Protein AF-A0A7Z0MT90-F1 (afdb_monomer_lite)

pLDDT: mean 89.39, std 11.3, range [47.84, 98.62]

Radius of gyration: 13.3 Å; chains: 1; bounding box: 31×25×32 Å

Structure (mmCIF, N/CA/C/O backbone):
data_AF-A0A7Z0MT90-F1
#
_entry.id   AF-A0A7Z0MT90-F1
#
loop_
_atom_site.group_PDB
_atom_site.id
_atom_site.type_symbol
_atom_site.label_atom_id
_atom_site.label_alt_id
_atom_site.label_comp_id
_atom_site.label_asym_id
_atom_site.label_entity_id
_atom_site.label_seq_id
_atom_site.pdbx_PDB_ins_code
_atom_site.Cartn_x
_atom_site.Cartn_y
_atom_site.Cartn_z
_atom_site.occupancy
_atom_site.B_iso_or_equiv
_atom_site.auth_seq_id
_atom_site.auth_comp_id
_atom_site.auth_asym_id
_atom_site.auth_atom_id
_atom_site.pdbx_PDB_model_num
ATOM 1 N N . MET A 1 1 ? 11.264 -7.987 15.292 1.00 47.84 1 MET A N 1
ATOM 2 C CA . MET A 1 1 ? 11.071 -9.345 14.734 1.00 47.84 1 MET A CA 1
ATOM 3 C C . MET A 1 1 ? 9.625 -9.450 14.273 1.00 47.84 1 MET A C 1
ATOM 5 O O . MET A 1 1 ? 8.747 -9.231 15.096 1.00 47.84 1 MET A O 1
ATOM 9 N N . ILE A 1 2 ? 9.373 -9.678 12.981 1.00 57.97 2 ILE A N 1
ATOM 10 C CA . ILE A 1 2 ? 8.014 -9.833 12.433 1.00 57.97 2 ILE A CA 1
ATOM 11 C C . ILE A 1 2 ? 7.515 -11.246 12.760 1.00 57.97 2 ILE A C 1
ATOM 13 O O . ILE A 1 2 ? 8.270 -12.210 12.640 1.00 57.97 2 ILE A O 1
ATOM 17 N N . LEU A 1 3 ? 6.266 -11.372 13.216 1.00 62.53 3 LEU A N 1
ATOM 18 C CA . LEU A 1 3 ? 5.654 -12.673 13.496 1.00 62.53 3 LEU A CA 1
ATOM 19 C C . LEU A 1 3 ? 5.565 -13.509 12.201 1.00 62.53 3 LEU A C 1
ATOM 21 O O . LEU A 1 3 ? 5.165 -12.960 11.175 1.00 62.53 3 LEU A O 1
ATOM 25 N N . PRO A 1 4 ? 5.842 -14.828 12.223 1.00 67.94 4 PRO A N 1
ATOM 26 C CA . PRO A 1 4 ? 5.870 -15.662 11.012 1.00 67.94 4 PRO A CA 1
ATOM 27 C C . PRO A 1 4 ? 4.611 -15.586 10.131 1.00 67.94 4 PRO A C 1
ATOM 29 O O . PRO A 1 4 ? 4.722 -15.592 8.908 1.00 67.94 4 PRO A O 1
ATOM 32 N N . LYS A 1 5 ? 3.422 -15.455 10.738 1.00 69.44 5 LYS A N 1
ATOM 33 C CA . LYS A 1 5 ? 2.143 -15.301 10.016 1.00 69.44 5 LYS A CA 1
ATOM 34 C C . LYS A 1 5 ? 2.087 -14.015 9.193 1.00 69.44 5 LYS A C 1
ATOM 36 O O . LYS A 1 5 ? 1.715 -14.020 8.028 1.00 69.44 5 LYS A O 1
ATOM 41 N N . LEU A 1 6 ? 2.569 -12.918 9.770 1.00 77.50 6 LEU A N 1
ATOM 42 C CA . LEU A 1 6 ? 2.623 -11.630 9.093 1.00 77.50 6 LEU A CA 1
ATOM 43 C C . LEU A 1 6 ? 3.606 -11.662 7.917 1.00 77.50 6 LEU A C 1
ATOM 45 O O . LEU A 1 6 ? 3.301 -11.127 6.861 1.00 77.50 6 LEU A O 1
ATOM 49 N N . SER A 1 7 ? 4.741 -12.353 8.046 1.00 79.81 7 SER A N 1
ATOM 50 C CA . SER A 1 7 ? 5.657 -12.561 6.916 1.00 79.81 7 SER A CA 1
ATOM 51 C C . SER A 1 7 ? 5.033 -13.384 5.782 1.00 79.81 7 SER A C 1
ATOM 53 O O . SER A 1 7 ? 5.296 -13.090 4.618 1.00 79.81 7 SER A O 1
ATOM 55 N N . ALA A 1 8 ? 4.209 -14.390 6.096 1.00 83.00 8 ALA A N 1
ATOM 56 C CA . ALA A 1 8 ? 3.496 -15.180 5.091 1.00 83.00 8 ALA A CA 1
ATOM 57 C C . ALA A 1 8 ? 2.433 -14.345 4.360 1.00 83.00 8 ALA A C 1
ATOM 59 O O . ALA A 1 8 ? 2.396 -14.363 3.130 1.00 83.00 8 ALA A O 1
ATOM 60 N N . ALA A 1 9 ? 1.644 -13.561 5.100 1.00 83.38 9 ALA A N 1
ATOM 61 C CA . ALA A 1 9 ? 0.675 -12.623 4.538 1.00 83.38 9 ALA A CA 1
ATOM 62 C C . ALA A 1 9 ? 1.354 -11.595 3.621 1.00 83.38 9 ALA A C 1
ATOM 64 O O . ALA A 1 9 ? 0.963 -11.433 2.469 1.00 83.38 9 ALA A O 1
ATOM 65 N N . ILE A 1 10 ? 2.431 -10.966 4.102 1.00 84.69 10 ILE A N 1
ATOM 66 C CA . ILE A 1 10 ? 3.229 -10.002 3.338 1.00 84.69 10 ILE A CA 1
ATOM 67 C C . ILE A 1 10 ? 3.758 -10.637 2.050 1.00 84.69 10 ILE A C 1
ATOM 69 O O . ILE A 1 10 ? 3.581 -10.070 0.977 1.00 84.69 10 ILE A O 1
ATOM 73 N N . LEU A 1 11 ? 4.360 -11.828 2.132 1.00 84.50 11 LEU A N 1
ATOM 74 C CA . LEU A 1 11 ? 4.851 -12.531 0.949 1.00 84.50 11 LEU A CA 1
ATOM 75 C C . LEU A 1 11 ? 3.716 -12.824 -0.041 1.00 84.50 11 LEU A C 1
ATOM 77 O O . LEU A 1 11 ? 3.882 -12.588 -1.234 1.00 84.50 11 LEU A O 1
ATOM 81 N N . ALA A 1 12 ? 2.574 -13.322 0.436 1.00 85.69 12 ALA A N 1
ATOM 82 C CA . ALA A 1 12 ? 1.430 -13.623 -0.416 1.00 85.69 12 ALA A CA 1
ATOM 83 C C . ALA A 1 12 ? 0.919 -12.366 -1.138 1.00 85.69 12 ALA A C 1
ATOM 85 O O . ALA A 1 12 ? 0.759 -12.398 -2.357 1.00 85.69 12 ALA A O 1
ATOM 86 N N . MET A 1 13 ? 0.737 -11.252 -0.420 1.00 87.75 13 MET A N 1
ATOM 87 C CA . MET A 1 13 ? 0.288 -9.992 -1.022 1.00 87.75 13 MET A CA 1
ATOM 88 C C . MET A 1 13 ? 1.310 -9.453 -2.020 1.00 87.75 13 MET A C 1
ATOM 90 O O . MET A 1 13 ? 0.934 -9.054 -3.117 1.00 87.75 13 MET A O 1
ATOM 94 N N . SER A 1 14 ? 2.603 -9.505 -1.696 1.00 85.94 14 SER A N 1
ATOM 95 C CA . SER A 1 14 ? 3.667 -9.097 -2.614 1.00 85.94 14 SER A CA 1
ATOM 96 C C . SER A 1 14 ? 3.695 -9.937 -3.896 1.00 85.94 14 SER A C 1
ATOM 98 O O . SER A 1 14 ? 3.905 -9.385 -4.969 1.00 85.94 14 SER A O 1
ATOM 100 N N . LEU A 1 15 ? 3.444 -11.249 -3.819 1.00 87.44 15 LEU A N 1
ATOM 101 C CA . LEU A 1 15 ? 3.360 -12.119 -5.001 1.00 87.44 15 LEU A CA 1
ATOM 102 C C . LEU A 1 15 ? 2.080 -11.892 -5.821 1.00 87.44 15 LEU A C 1
ATOM 104 O O . LEU A 1 15 ? 2.098 -12.064 -7.038 1.00 87.44 15 LEU A O 1
ATOM 108 N N . LEU A 1 16 ? 0.976 -11.523 -5.166 1.00 88.56 16 LEU A N 1
ATOM 109 C CA . LEU A 1 16 ? -0.272 -11.134 -5.828 1.00 88.56 16 LEU A CA 1
ATOM 110 C C . LEU A 1 16 ? -0.231 -9.697 -6.359 1.00 88.56 16 LEU A C 1
ATOM 112 O O . LEU A 1 16 ? -1.071 -9.333 -7.174 1.00 88.56 16 LEU A O 1
ATOM 116 N N . GLY A 1 17 ? 0.710 -8.883 -5.880 1.00 88.12 17 GLY A N 1
ATOM 117 C CA . GLY A 1 17 ? 0.782 -7.451 -6.142 1.00 88.12 17 GLY A CA 1
ATOM 118 C C . GLY A 1 17 ? -0.413 -6.666 -5.613 1.00 88.12 17 GLY A C 1
ATOM 119 O O . GLY A 1 17 ? -0.615 -5.542 -6.034 1.00 88.12 17 GLY A O 1
ATOM 120 N N . SER A 1 18 ? -1.224 -7.228 -4.720 1.00 91.88 18 SER A N 1
ATOM 121 C CA . SER A 1 18 ? -2.400 -6.539 -4.194 1.00 91.88 18 SER A CA 1
ATOM 122 C C . SER A 1 18 ? -2.578 -6.870 -2.727 1.00 91.88 18 SER A C 1
ATOM 124 O O . SER A 1 18 ? -2.676 -8.042 -2.362 1.00 91.88 18 SER A O 1
ATOM 126 N N . ALA A 1 19 ? -2.637 -5.837 -1.890 1.00 89.62 19 ALA A N 1
ATOM 127 C CA . ALA A 1 19 ? -2.922 -6.001 -0.472 1.00 89.62 19 ALA A CA 1
ATOM 128 C C . ALA A 1 19 ? -4.389 -6.413 -0.290 1.00 89.62 19 ALA A C 1
ATOM 130 O O . ALA A 1 19 ? -4.708 -7.236 0.562 1.00 89.62 19 ALA A O 1
ATOM 131 N N . PHE A 1 20 ? -5.283 -5.895 -1.138 1.00 88.75 20 PHE A N 1
ATOM 132 C CA . PHE A 1 20 ? -6.735 -6.059 -1.022 1.00 88.75 20 PHE A CA 1
ATOM 133 C C . PHE A 1 20 ? -7.304 -7.226 -1.851 1.00 88.75 20 PHE A C 1
ATOM 135 O O . PHE A 1 20 ? -8.519 -7.383 -1.951 1.00 88.75 20 PHE A O 1
ATOM 142 N N . ALA A 1 21 ? -6.471 -8.025 -2.526 1.00 79.19 21 ALA A N 1
ATOM 143 C CA . ALA A 1 21 ? -6.928 -9.175 -3.321 1.00 79.19 21 ALA A CA 1
ATOM 144 C C . ALA A 1 21 ? -7.239 -10.418 -2.486 1.00 79.19 21 ALA A C 1
ATOM 146 O O . ALA A 1 21 ? -7.933 -11.311 -2.966 1.00 79.19 21 ALA A O 1
ATOM 147 N N . ALA A 1 22 ? -6.707 -10.501 -1.270 1.00 58.41 22 ALA A N 1
ATOM 148 C CA . ALA A 1 22 ? -6.678 -11.752 -0.531 1.00 58.41 22 ALA A CA 1
ATOM 149 C C . ALA A 1 22 ? -6.935 -11.576 0.971 1.00 58.41 22 ALA A C 1
ATOM 151 O O . ALA A 1 22 ? -6.436 -12.362 1.776 1.00 58.41 22 ALA A O 1
ATOM 152 N N . SER A 1 23 ? -7.772 -10.598 1.345 1.00 54.56 23 SER A N 1
ATOM 153 C CA . SER A 1 23 ? -8.218 -10.394 2.735 1.00 54.56 23 SER A CA 1
ATOM 154 C C . SER A 1 23 ? -8.816 -11.648 3.382 1.00 54.56 23 SER A C 1
ATOM 156 O O . SER A 1 23 ? -8.823 -11.761 4.599 1.00 54.56 23 SER A O 1
ATOM 158 N N . SER A 1 24 ? -9.248 -12.638 2.593 1.00 53.19 24 SER A N 1
ATOM 159 C CA . SER A 1 24 ? -9.747 -13.919 3.096 1.00 53.19 24 SER A CA 1
ATOM 160 C C . SER A 1 24 ? -8.664 -14.922 3.532 1.00 53.19 24 SER A C 1
ATOM 162 O O . SER A 1 24 ? -9.018 -15.989 4.035 1.00 53.19 24 SER A O 1
ATOM 164 N N . LEU A 1 25 ? -7.368 -14.664 3.296 1.00 55.72 25 LEU A N 1
ATOM 165 C CA . LEU A 1 25 ? -6.295 -15.632 3.591 1.00 55.72 25 LEU A CA 1
ATOM 166 C C . LEU A 1 25 ? -5.860 -15.644 5.066 1.00 55.72 25 LEU A C 1
ATOM 168 O O . LEU A 1 25 ? -5.408 -16.681 5.547 1.00 55.72 25 LEU A O 1
ATOM 172 N N . GLU A 1 26 ? -6.018 -14.541 5.799 1.00 60.09 26 GLU A N 1
ATOM 173 C CA . GLU A 1 26 ? -5.576 -14.402 7.193 1.00 60.09 26 GLU A CA 1
ATOM 174 C C . GLU A 1 26 ? -6.642 -13.634 7.983 1.00 60.09 26 GLU A C 1
ATOM 176 O O . GLU A 1 26 ? -6.980 -12.514 7.624 1.00 60.09 26 GLU A O 1
ATOM 181 N N . ARG A 1 27 ? -7.170 -14.236 9.058 1.00 63.66 27 ARG A N 1
ATOM 182 C CA . ARG A 1 27 ? -8.101 -13.568 9.984 1.00 63.66 27 ARG A CA 1
ATOM 183 C C . ARG A 1 27 ? -7.334 -12.800 11.064 1.00 63.66 27 ARG A C 1
ATOM 185 O O . ARG A 1 27 ? -6.362 -13.333 11.606 1.00 63.66 27 ARG A O 1
ATOM 192 N N . ASN A 1 28 ? -7.860 -11.655 11.490 1.00 75.12 28 ASN A N 1
ATOM 193 C CA . ASN A 1 28 ? -7.327 -10.709 12.476 1.00 75.12 28 ASN A CA 1
ATOM 194 C C . ASN A 1 28 ? -6.138 -9.864 11.982 1.00 75.12 28 ASN A C 1
ATOM 196 O O . ASN A 1 28 ? -5.148 -9.697 12.703 1.00 75.12 28 ASN A O 1
ATOM 200 N N . ILE A 1 29 ? -6.218 -9.321 10.766 1.00 85.50 29 ILE A N 1
ATOM 201 C CA . ILE A 1 29 ? -5.227 -8.350 10.278 1.00 85.50 29 ILE A CA 1
ATOM 202 C C . ILE A 1 29 ? -5.542 -6.963 10.852 1.00 85.50 29 ILE A C 1
ATOM 204 O O . ILE A 1 29 ? -6.558 -6.352 10.532 1.00 85.50 29 ILE A O 1
ATOM 208 N N . SER A 1 30 ? -4.648 -6.423 11.679 1.00 90.25 30 SER A N 1
ATOM 209 C CA . SER A 1 30 ? -4.783 -5.053 12.184 1.00 90.25 30 SER A CA 1
ATOM 210 C C . SER A 1 30 ? -4.554 -4.013 11.085 1.00 90.25 30 SER A C 1
ATOM 212 O O . SER A 1 30 ? -3.839 -4.245 10.108 1.00 90.25 30 SER A O 1
ATOM 214 N N . LEU A 1 31 ? -5.088 -2.808 11.279 1.00 92.50 31 LEU A N 1
ATOM 215 C CA . LEU A 1 31 ? -4.942 -1.715 10.317 1.00 92.50 31 LEU A CA 1
ATOM 216 C C . LEU A 1 31 ? -3.469 -1.330 10.059 1.00 92.50 31 LEU A C 1
ATOM 218 O O . LEU A 1 31 ? -3.094 -1.011 8.935 1.00 92.50 31 LEU A O 1
ATOM 222 N N . ASN A 1 32 ? -2.599 -1.455 11.064 1.00 93.81 32 ASN A N 1
ATOM 223 C CA . ASN A 1 32 ? -1.154 -1.259 10.899 1.00 93.81 32 ASN A CA 1
ATOM 224 C C . ASN A 1 32 ? -0.523 -2.336 9.999 1.00 93.81 32 ASN A C 1
ATOM 226 O O . ASN A 1 32 ? 0.360 -2.043 9.194 1.00 93.81 32 ASN A O 1
ATOM 230 N N . GLN A 1 33 ? -0.988 -3.584 10.096 1.00 91.75 33 GLN A N 1
ATOM 231 C CA . GLN A 1 33 ? -0.525 -4.669 9.227 1.00 91.75 33 GLN A CA 1
ATOM 232 C C . GLN A 1 33 ? -0.991 -4.464 7.782 1.00 91.75 33 GLN A C 1
ATOM 234 O O . GLN A 1 33 ? -0.210 -4.712 6.866 1.00 91.75 33 GLN A O 1
ATOM 239 N N . TRP A 1 34 ? -2.197 -3.927 7.574 1.00 93.69 34 TRP A N 1
ATOM 240 C CA . TRP A 1 34 ? -2.672 -3.483 6.260 1.00 93.69 34 TRP A CA 1
ATOM 241 C C . TRP A 1 34 ? -1.744 -2.451 5.616 1.00 93.69 34 TRP A C 1
ATOM 243 O O . TRP A 1 34 ? -1.376 -2.602 4.450 1.00 93.69 34 TRP A O 1
ATOM 253 N N . VAL A 1 35 ? -1.293 -1.453 6.383 1.00 96.50 35 VAL A N 1
ATOM 254 C CA . VAL A 1 35 ? -0.314 -0.466 5.900 1.00 96.50 35 VAL A CA 1
ATOM 255 C C . VAL A 1 35 ? 0.990 -1.143 5.469 1.00 96.50 35 VAL A C 1
ATOM 257 O O . VAL A 1 35 ? 1.487 -0.869 4.374 1.00 96.50 35 VAL A O 1
ATOM 260 N N . MET A 1 36 ? 1.527 -2.059 6.282 1.00 95.31 36 MET A N 1
ATOM 261 C CA . MET A 1 36 ? 2.760 -2.769 5.924 1.00 95.31 36 MET A CA 1
ATOM 262 C C . MET A 1 36 ? 2.595 -3.647 4.678 1.00 95.31 36 MET A C 1
ATOM 264 O O . MET A 1 36 ? 3.501 -3.696 3.850 1.00 95.31 36 MET A O 1
ATOM 268 N N . MET A 1 37 ? 1.452 -4.321 4.509 1.00 94.38 37 MET A N 1
ATOM 269 C CA . MET A 1 37 ? 1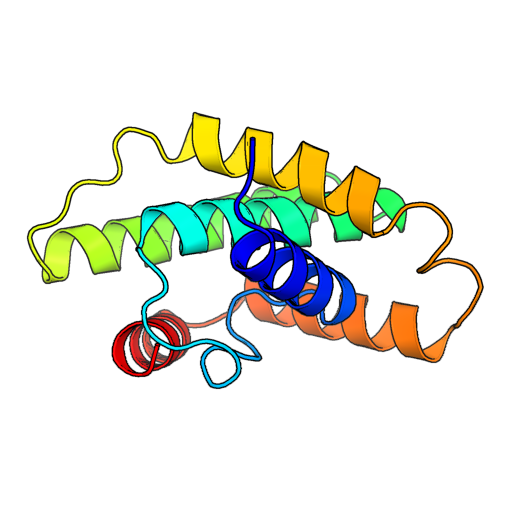.176 -5.115 3.306 1.00 94.38 37 MET A CA 1
ATOM 270 C C . MET A 1 37 ? 1.100 -4.236 2.051 1.00 94.38 37 MET A C 1
ATOM 272 O O . MET A 1 37 ? 1.683 -4.597 1.032 1.00 94.38 37 MET A O 1
ATOM 276 N N . CYS A 1 38 ? 0.469 -3.058 2.127 1.00 96.69 38 CYS A N 1
ATOM 277 C CA . CYS A 1 38 ? 0.461 -2.095 1.019 1.00 96.69 38 CYS A CA 1
ATOM 278 C C . CYS A 1 38 ? 1.884 -1.625 0.674 1.00 96.69 38 CYS A C 1
ATOM 280 O O . CYS A 1 38 ? 2.254 -1.546 -0.499 1.00 96.69 38 CYS A O 1
ATOM 282 N N . GLY A 1 39 ? 2.707 -1.357 1.692 1.00 97.62 39 GLY A N 1
ATOM 283 C CA . GLY A 1 39 ? 4.125 -1.058 1.503 1.00 97.62 39 GLY A CA 1
ATOM 284 C C . GLY A 1 39 ? 4.865 -2.202 0.808 1.00 97.62 39 GLY A C 1
ATOM 285 O O . GLY A 1 39 ? 5.623 -1.977 -0.130 1.00 97.62 39 GLY A O 1
ATOM 286 N N . ALA A 1 40 ? 4.602 -3.445 1.200 1.00 96.00 40 ALA A N 1
ATOM 287 C CA . ALA A 1 40 ? 5.272 -4.610 0.639 1.00 96.00 40 ALA A CA 1
ATOM 288 C C . ALA A 1 40 ? 4.882 -4.926 -0.804 1.00 96.00 40 ALA A C 1
ATOM 290 O O . ALA A 1 40 ? 5.725 -5.359 -1.591 1.00 96.00 40 ALA A O 1
ATOM 291 N N . VAL A 1 41 ? 3.628 -4.680 -1.175 1.00 96.56 41 VAL A N 1
ATOM 292 C CA . VAL A 1 41 ? 3.184 -4.693 -2.573 1.00 96.56 41 VAL A CA 1
ATOM 293 C C . VAL A 1 41 ? 3.946 -3.642 -3.380 1.00 96.56 41 VAL A C 1
ATOM 295 O O . VAL A 1 41 ? 4.465 -3.940 -4.453 1.00 96.56 41 VAL A O 1
ATOM 298 N N . ASN A 1 42 ? 4.097 -2.434 -2.833 1.00 97.69 42 ASN A N 1
ATOM 299 C CA . ASN A 1 42 ? 4.849 -1.357 -3.473 1.00 97.69 42 ASN A CA 1
ATOM 300 C C . ASN A 1 42 ? 6.341 -1.693 -3.648 1.00 97.69 42 ASN A C 1
ATOM 302 O O . ASN A 1 42 ? 6.914 -1.424 -4.701 1.00 97.69 42 ASN A O 1
ATOM 306 N N . GLY A 1 43 ? 6.957 -2.315 -2.640 1.00 96.44 43 GLY A N 1
ATOM 307 C CA . GLY A 1 43 ? 8.337 -2.793 -2.713 1.00 96.44 43 GLY A CA 1
ATOM 308 C C . GLY A 1 43 ? 8.524 -3.906 -3.744 1.00 96.44 43 GLY A C 1
ATOM 309 O O . GLY A 1 43 ? 9.481 -3.872 -4.507 1.00 96.44 43 GLY A O 1
ATOM 310 N N . ALA A 1 44 ? 7.590 -4.852 -3.829 1.00 95.06 44 ALA A N 1
ATOM 311 C CA . ALA A 1 44 ? 7.633 -5.908 -4.840 1.00 95.06 44 ALA A CA 1
ATOM 312 C C . ALA A 1 44 ? 7.466 -5.362 -6.270 1.00 95.06 44 ALA A C 1
ATOM 314 O O . ALA A 1 44 ? 8.134 -5.830 -7.188 1.00 95.06 44 ALA A O 1
ATOM 315 N N . ALA A 1 45 ? 6.613 -4.350 -6.455 1.00 95.31 45 ALA A N 1
ATOM 316 C CA . ALA A 1 45 ? 6.457 -3.644 -7.725 1.00 95.31 45 ALA A CA 1
ATOM 317 C C . ALA A 1 45 ? 7.743 -2.916 -8.152 1.00 95.31 45 ALA A C 1
ATOM 319 O O . ALA A 1 45 ? 8.105 -2.916 -9.326 1.00 95.31 45 ALA A O 1
ATOM 320 N N . ASP A 1 46 ? 8.469 -2.335 -7.199 1.00 95.12 46 ASP A N 1
ATOM 321 C CA . ASP A 1 46 ? 9.761 -1.708 -7.473 1.00 95.12 46 ASP A CA 1
ATOM 322 C C . ASP A 1 46 ? 10.820 -2.711 -7.961 1.00 95.12 46 ASP A C 1
ATOM 324 O O . ASP A 1 46 ? 11.509 -2.431 -8.938 1.00 95.12 46 ASP A O 1
ATOM 328 N N . GLU A 1 47 ? 10.897 -3.907 -7.362 1.00 92.50 47 GLU A N 1
ATOM 329 C CA . GLU A 1 47 ? 11.839 -4.961 -7.792 1.00 92.50 47 GLU A CA 1
ATOM 330 C C . GLU A 1 47 ? 11.640 -5.393 -9.251 1.00 92.50 47 GLU A C 1
ATOM 332 O O . GLU A 1 47 ? 12.572 -5.873 -9.894 1.00 92.50 47 GLU A O 1
ATOM 337 N N . VAL A 1 48 ? 10.425 -5.237 -9.782 1.00 91.50 48 VAL A N 1
ATOM 338 C CA . VAL A 1 48 ? 10.094 -5.589 -11.170 1.00 91.50 48 VAL A CA 1
ATOM 339 C C . VAL A 1 48 ? 10.087 -4.383 -12.113 1.00 91.50 48 VAL A C 1
ATOM 341 O O . VAL A 1 48 ? 9.695 -4.514 -13.271 1.00 91.50 48 VAL A O 1
ATOM 344 N N . GLY A 1 49 ? 10.556 -3.221 -11.645 1.00 92.62 49 GLY A N 1
ATOM 345 C CA . GLY A 1 49 ? 10.793 -2.039 -12.474 1.00 92.62 49 GLY A CA 1
ATOM 346 C C . GLY A 1 49 ? 9.582 -1.128 -12.683 1.00 92.62 49 GLY A C 1
ATOM 347 O O . GLY A 1 49 ? 9.571 -0.359 -13.644 1.00 92.62 49 GLY A O 1
ATOM 348 N N . VAL A 1 50 ? 8.566 -1.190 -11.816 1.00 95.44 50 VAL A N 1
ATOM 349 C CA . VAL A 1 50 ? 7.447 -0.233 -11.853 1.00 95.44 50 VAL A CA 1
ATOM 350 C C . VAL A 1 50 ? 7.944 1.187 -11.582 1.00 95.44 50 VAL A C 1
ATOM 352 O O . VAL A 1 50 ? 8.773 1.417 -10.700 1.00 95.44 50 VAL A O 1
ATOM 355 N N . THR A 1 51 ? 7.411 2.161 -12.323 1.00 97.25 51 THR A N 1
ATOM 356 C CA . THR A 1 51 ? 7.890 3.545 -12.260 1.00 97.25 51 THR A CA 1
ATOM 357 C C . THR A 1 51 ? 7.596 4.213 -10.914 1.00 97.25 51 THR A C 1
ATOM 359 O O . THR A 1 51 ? 6.598 3.925 -10.247 1.00 97.25 51 THR A O 1
ATOM 362 N N . ASP A 1 52 ? 8.423 5.190 -10.531 1.00 97.25 52 ASP A N 1
ATOM 363 C CA . ASP A 1 52 ? 8.219 5.964 -9.299 1.00 97.25 52 ASP A CA 1
ATOM 364 C C . ASP A 1 52 ? 6.858 6.670 -9.260 1.00 97.25 52 ASP A C 1
ATOM 366 O O . ASP A 1 52 ? 6.232 6.750 -8.203 1.00 97.25 52 ASP A O 1
ATOM 370 N N . ALA A 1 53 ? 6.362 7.137 -10.410 1.00 97.88 53 ALA A N 1
ATOM 371 C CA . ALA A 1 53 ? 5.054 7.776 -10.514 1.00 97.88 53 ALA A CA 1
ATOM 372 C C . ALA A 1 53 ? 3.910 6.802 -10.177 1.00 97.88 53 ALA A C 1
ATOM 374 O O . ALA A 1 53 ? 3.002 7.141 -9.414 1.00 97.88 53 ALA A O 1
ATOM 375 N N . GLU A 1 54 ? 3.966 5.575 -10.696 1.00 97.56 54 GLU A N 1
ATOM 376 C CA . GLU A 1 54 ? 2.973 4.536 -10.408 1.00 97.56 54 GLU A CA 1
ATOM 377 C C . GLU A 1 54 ? 3.046 4.073 -8.948 1.00 97.56 54 GLU A C 1
ATOM 379 O O . GLU A 1 54 ? 2.016 3.939 -8.279 1.00 97.56 54 GLU A O 1
ATOM 384 N N . ARG A 1 55 ? 4.256 3.911 -8.400 1.00 98.19 55 ARG A N 1
ATOM 385 C CA . ARG A 1 55 ? 4.453 3.587 -6.978 1.00 98.19 55 ARG A CA 1
ATOM 386 C C . ARG A 1 55 ? 3.971 4.698 -6.057 1.00 98.19 55 ARG A C 1
ATOM 388 O O . ARG A 1 55 ? 3.360 4.405 -5.026 1.00 98.19 55 ARG A O 1
ATOM 395 N N . HIS A 1 56 ? 4.178 5.956 -6.429 1.00 98.31 56 HIS A N 1
ATOM 396 C CA . HIS A 1 56 ? 3.636 7.094 -5.697 1.00 98.31 56 HIS A CA 1
ATOM 397 C C . HIS A 1 56 ? 2.102 7.085 -5.711 1.00 98.31 56 HIS A C 1
ATOM 399 O O . HIS A 1 56 ? 1.476 7.230 -4.659 1.00 98.31 56 HIS A O 1
ATOM 405 N N . LYS A 1 57 ? 1.486 6.822 -6.872 1.00 98.44 57 LYS A N 1
ATOM 406 C CA . LYS A 1 57 ? 0.028 6.691 -7.006 1.00 98.44 57 LYS A CA 1
ATOM 407 C C . LYS A 1 57 ? -0.534 5.568 -6.128 1.00 98.44 57 LYS A C 1
ATOM 409 O O . LYS A 1 57 ? -1.529 5.778 -5.432 1.00 98.44 57 LYS A O 1
ATOM 414 N N . HIS A 1 58 ? 0.119 4.405 -6.103 1.00 98.56 58 HIS A N 1
ATOM 415 C CA . HIS A 1 58 ? -0.251 3.298 -5.218 1.00 98.56 58 HIS A CA 1
ATOM 416 C C . HIS A 1 58 ? -0.205 3.706 -3.736 1.00 98.56 58 HIS A C 1
ATOM 418 O O . HIS A 1 58 ? -1.161 3.467 -2.995 1.00 98.56 58 HIS A O 1
ATOM 424 N N . ARG A 1 59 ? 0.883 4.360 -3.294 1.00 98.62 59 ARG A N 1
ATOM 425 C CA . ARG A 1 59 ? 1.021 4.858 -1.912 1.00 98.62 59 ARG A CA 1
ATOM 426 C C . ARG A 1 59 ? -0.084 5.852 -1.562 1.00 98.62 59 ARG A C 1
ATOM 428 O O . ARG A 1 59 ? -0.690 5.719 -0.502 1.00 98.62 59 ARG A O 1
ATOM 435 N N . LEU A 1 60 ? -0.368 6.816 -2.440 1.00 98.56 60 LEU A N 1
ATOM 436 C CA . LEU A 1 60 ? -1.406 7.825 -2.215 1.00 98.56 60 LEU A CA 1
ATOM 437 C C . LEU A 1 60 ? -2.803 7.201 -2.115 1.00 98.56 60 LEU A C 1
ATOM 439 O O . LEU A 1 60 ? -3.568 7.555 -1.217 1.00 98.56 60 LEU A O 1
ATOM 443 N N . THR A 1 61 ? -3.113 6.249 -2.995 1.00 98.50 61 THR A N 1
ATOM 444 C CA . THR A 1 61 ? -4.392 5.520 -2.989 1.00 98.50 61 THR A CA 1
ATOM 445 C C . THR A 1 61 ? -4.551 4.725 -1.695 1.00 98.50 61 THR A C 1
ATOM 447 O O . THR A 1 61 ? -5.544 4.886 -0.986 1.00 98.50 61 THR A O 1
ATOM 450 N N . SER A 1 62 ? -3.517 3.966 -1.316 1.00 97.88 62 SER A N 1
ATOM 451 C CA . SER A 1 62 ? -3.482 3.209 -0.058 1.00 97.88 62 SER A CA 1
ATOM 452 C C . SER A 1 62 ? -3.669 4.123 1.157 1.00 97.88 62 SER A C 1
ATOM 454 O O . SER A 1 62 ? -4.491 3.840 2.025 1.00 97.88 62 SER A O 1
ATOM 456 N N . LYS A 1 63 ? -2.943 5.251 1.209 1.00 98.44 63 LYS A N 1
ATOM 457 C CA . LYS A 1 63 ? -3.028 6.233 2.299 1.00 98.44 63 LYS 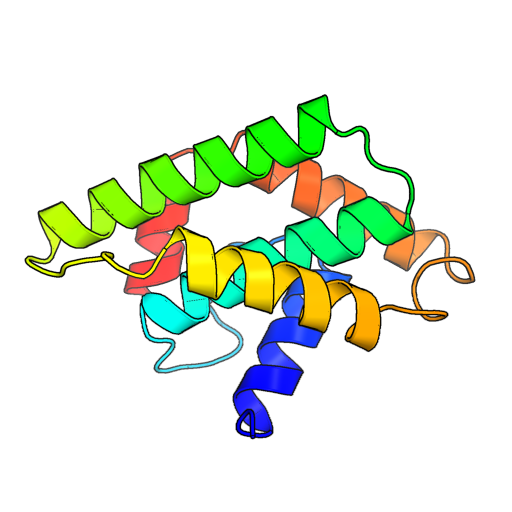A CA 1
ATOM 458 C C . LYS A 1 63 ? -4.431 6.807 2.421 1.00 98.44 63 LYS A C 1
ATOM 460 O O . LYS A 1 63 ? -4.998 6.800 3.506 1.00 98.44 63 LYS A O 1
ATOM 465 N N . THR A 1 64 ? -4.996 7.257 1.305 1.00 98.44 64 THR A N 1
ATOM 466 C CA . THR A 1 64 ? -6.329 7.870 1.263 1.00 98.44 64 THR A CA 1
ATOM 467 C C . THR A 1 64 ? -7.388 6.917 1.808 1.00 98.44 64 THR A C 1
ATOM 469 O O . THR A 1 64 ? -8.148 7.286 2.703 1.00 98.44 64 THR A O 1
ATOM 472 N N . HIS A 1 65 ? -7.408 5.675 1.322 1.00 98.25 65 HIS A N 1
ATOM 473 C CA . HIS A 1 65 ? -8.433 4.708 1.709 1.00 98.25 65 HIS A CA 1
ATOM 474 C C . HIS A 1 65 ? -8.257 4.203 3.137 1.00 98.25 65 HIS A C 1
ATOM 476 O O . HIS A 1 65 ? -9.229 4.165 3.888 1.00 98.25 65 HIS A O 1
ATOM 482 N N . LEU A 1 66 ? -7.029 3.877 3.551 1.00 97.50 66 LEU A N 1
ATOM 483 C CA . LEU A 1 66 ? -6.773 3.396 4.910 1.00 97.50 66 LEU A CA 1
ATOM 484 C C . LEU A 1 66 ? -7.009 4.492 5.956 1.00 97.50 66 LEU A C 1
ATOM 486 O O . LEU A 1 66 ? -7.567 4.205 7.012 1.00 97.50 66 LEU A O 1
ATOM 490 N N . MET A 1 67 ? -6.659 5.753 5.669 1.00 98.06 67 MET A N 1
ATOM 491 C CA . MET A 1 67 ? -6.969 6.875 6.565 1.00 98.06 67 MET A CA 1
ATOM 492 C C . MET A 1 67 ? -8.473 7.148 6.646 1.00 98.06 67 MET A C 1
ATOM 494 O O . MET A 1 67 ? -8.977 7.412 7.736 1.00 98.06 67 MET A O 1
ATOM 498 N N . ARG A 1 68 ? -9.198 7.052 5.523 1.00 98.00 68 ARG A N 1
ATOM 499 C CA . ARG A 1 68 ? -10.662 7.160 5.522 1.00 98.00 68 ARG A CA 1
ATOM 500 C C . ARG A 1 68 ? -11.296 6.068 6.382 1.00 98.00 68 ARG A C 1
ATOM 502 O O . ARG A 1 68 ? -12.111 6.385 7.242 1.00 98.00 68 ARG A O 1
ATOM 509 N N . TYR A 1 69 ? -10.882 4.816 6.196 1.00 97.31 69 TYR A N 1
ATOM 510 C CA . TYR A 1 69 ? -11.370 3.699 7.002 1.00 97.31 69 TYR A CA 1
ATOM 511 C C . TYR A 1 69 ? -11.057 3.894 8.489 1.00 97.31 69 TYR A C 1
ATOM 513 O O . TYR A 1 69 ? -11.934 3.717 9.331 1.00 97.31 69 TYR A O 1
ATOM 521 N N . ALA A 1 70 ? -9.830 4.320 8.821 1.00 97.12 70 ALA A N 1
ATOM 522 C CA . ALA A 1 70 ? -9.441 4.613 10.199 1.00 97.12 70 ALA A CA 1
ATOM 523 C C . ALA A 1 70 ? -10.399 5.619 10.847 1.00 97.12 70 ALA A C 1
ATOM 525 O O . ALA A 1 70 ? -10.912 5.366 11.933 1.00 97.12 70 ALA A O 1
ATOM 526 N N . LEU A 1 71 ? -10.684 6.723 10.150 1.00 97.56 71 LEU A N 1
ATOM 527 C CA . LEU A 1 71 ? -11.594 7.759 10.624 1.00 97.56 71 LEU A CA 1
ATOM 528 C C . LEU A 1 71 ? -13.018 7.221 10.834 1.00 97.56 71 LEU A C 1
ATOM 530 O O . LEU A 1 71 ? -13.615 7.490 11.873 1.00 97.56 71 LEU A O 1
ATOM 534 N N . GLU A 1 72 ? -13.547 6.448 9.879 1.00 97.50 72 GLU A N 1
ATOM 535 C CA . GLU A 1 72 ? -14.891 5.854 9.960 1.00 97.50 72 GLU A CA 1
ATOM 536 C C . GLU A 1 72 ? -15.036 4.884 11.148 1.00 97.50 72 GLU A C 1
ATOM 538 O O . GLU A 1 72 ? -16.104 4.818 11.752 1.00 97.50 72 GLU A O 1
ATOM 543 N N . GLN A 1 73 ? -13.966 4.171 11.513 1.00 95.94 73 GLN A N 1
ATOM 544 C CA . GLN A 1 73 ? -13.957 3.207 12.622 1.00 95.94 73 GLN A CA 1
ATOM 545 C C . GLN A 1 73 ? -13.472 3.791 13.963 1.00 95.94 73 GLN A C 1
ATOM 547 O O . GLN A 1 73 ? -13.375 3.070 14.955 1.00 95.94 73 GLN A O 1
ATOM 552 N N . GLY A 1 74 ? -13.142 5.087 14.022 1.00 95.88 74 GLY A N 1
ATOM 553 C CA . GLY A 1 74 ? -12.613 5.723 15.235 1.00 95.88 74 GLY A CA 1
ATOM 554 C C . GLY A 1 74 ? -11.177 5.314 15.594 1.00 95.88 74 GLY A C 1
ATOM 555 O O . GLY A 1 74 ? -10.761 5.456 16.744 1.00 95.88 74 GLY A O 1
ATOM 556 N N . TYR A 1 75 ? -10.409 4.813 14.626 1.00 94.31 75 TYR A N 1
ATOM 557 C CA . TYR A 1 75 ? -8.983 4.518 14.758 1.00 94.31 75 TYR A CA 1
ATOM 558 C C . TYR A 1 75 ? -8.110 5.706 14.330 1.00 94.31 75 TYR A C 1
ATOM 560 O O . TYR A 1 75 ? -8.551 6.636 13.657 1.00 94.31 75 TYR A O 1
ATOM 568 N N . SER A 1 76 ? -6.822 5.643 14.678 1.00 91.75 76 SER A N 1
ATOM 569 C CA . SER A 1 76 ? -5.799 6.554 14.153 1.00 91.75 76 SER A CA 1
ATOM 570 C C . SER A 1 76 ? -4.705 5.775 13.427 1.00 91.75 76 SER A C 1
ATOM 572 O O . SER A 1 76 ? -4.379 4.651 13.804 1.00 91.75 76 SER A O 1
ATOM 574 N N . LEU A 1 77 ? -4.135 6.386 12.388 1.00 93.19 77 LEU A N 1
ATOM 575 C CA . LEU A 1 77 ? -3.055 5.832 11.565 1.00 93.19 77 LEU A CA 1
ATOM 576 C C . LEU A 1 77 ? -1.848 6.780 11.540 1.00 93.19 77 LEU A C 1
ATOM 578 O O . LEU A 1 77 ? -1.365 7.193 10.487 1.00 93.19 77 LEU A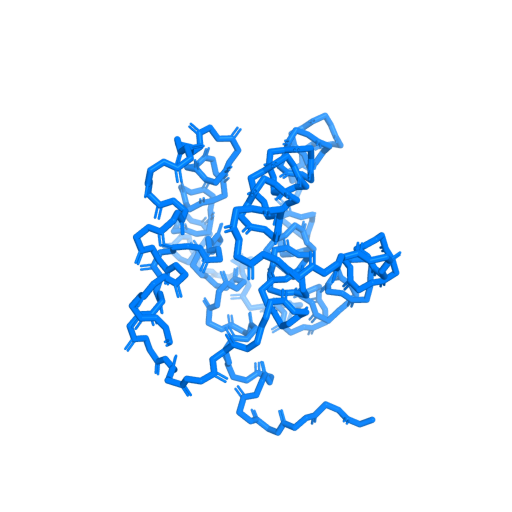 O 1
ATOM 582 N N . ASN A 1 78 ? -1.360 7.147 12.724 1.00 93.44 78 ASN A N 1
ATOM 583 C CA . ASN A 1 78 ? -0.265 8.115 12.866 1.00 93.44 78 ASN A CA 1
ATOM 584 C C . ASN A 1 78 ? 1.069 7.588 12.312 1.00 93.44 78 ASN A C 1
ATOM 586 O O . ASN A 1 78 ? 1.919 8.365 11.892 1.00 93.44 78 ASN A O 1
ATOM 590 N N . GLU A 1 79 ? 1.239 6.266 12.283 1.00 94.56 79 GLU A N 1
ATOM 591 C CA . GLU A 1 79 ? 2.471 5.597 11.855 1.00 94.56 79 GLU A CA 1
ATOM 592 C C . GLU A 1 79 ? 2.439 5.170 10.382 1.00 94.56 79 GLU A C 1
ATOM 594 O O . GLU A 1 79 ? 3.284 4.380 9.96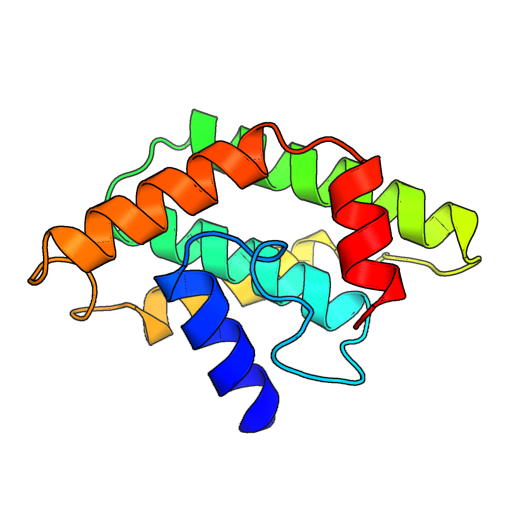2 1.00 94.56 79 GLU A O 1
ATOM 599 N N . PHE A 1 80 ? 1.478 5.670 9.588 1.00 97.56 80 PHE A N 1
ATOM 600 C CA . PHE A 1 80 ? 1.282 5.224 8.206 1.00 97.56 80 PHE A CA 1
ATOM 601 C C . PHE A 1 80 ? 2.589 5.228 7.405 1.00 97.56 80 PHE A C 1
ATOM 603 O O . PHE A 1 80 ? 2.959 4.210 6.831 1.00 97.56 80 PHE A O 1
ATOM 610 N N . ASP A 1 81 ? 3.295 6.361 7.371 1.00 98.00 81 ASP A N 1
ATOM 611 C CA . ASP A 1 81 ? 4.470 6.510 6.511 1.00 98.00 81 ASP A CA 1
ATOM 612 C C . ASP A 1 81 ? 5.613 5.577 6.952 1.00 98.00 81 ASP A C 1
ATOM 614 O O . ASP A 1 81 ? 6.188 4.888 6.114 1.00 98.00 81 ASP A O 1
ATOM 618 N N . ALA A 1 82 ? 5.863 5.459 8.261 1.00 97.69 82 ALA A N 1
ATOM 619 C CA . ALA A 1 82 ? 6.895 4.574 8.802 1.00 97.69 82 ALA A CA 1
ATOM 620 C C . ALA A 1 82 ? 6.593 3.087 8.542 1.00 97.69 82 ALA A C 1
ATOM 622 O O . ALA A 1 82 ? 7.470 2.339 8.111 1.00 97.69 82 ALA A O 1
ATOM 623 N N . LEU A 1 83 ? 5.345 2.658 8.763 1.00 97.44 83 LEU A N 1
ATOM 624 C CA . LEU A 1 83 ? 4.916 1.279 8.515 1.00 97.44 83 LEU A CA 1
ATOM 625 C C . LEU A 1 83 ? 4.908 0.945 7.022 1.00 97.44 83 LEU A C 1
ATOM 627 O O . LEU A 1 83 ? 5.262 -0.169 6.638 1.00 97.44 83 LEU A O 1
ATOM 631 N N . PHE A 1 84 ? 4.524 1.897 6.172 1.00 98.31 84 PHE A N 1
ATOM 632 C CA . PHE A 1 84 ? 4.532 1.712 4.726 1.00 98.31 84 PHE A CA 1
ATOM 633 C C . PHE A 1 84 ? 5.967 1.544 4.216 1.00 98.31 84 PHE A C 1
ATOM 635 O O . PHE A 1 84 ? 6.245 0.606 3.471 1.00 98.31 84 PHE A O 1
ATOM 642 N N . ASP A 1 85 ? 6.893 2.393 4.667 1.00 98.06 85 ASP A N 1
ATOM 643 C CA . ASP A 1 85 ? 8.306 2.316 4.288 1.00 98.06 85 ASP A CA 1
ATOM 644 C C . ASP A 1 85 ? 8.961 1.021 4.805 1.00 98.06 85 ASP A C 1
ATOM 646 O O . ASP A 1 85 ? 9.713 0.367 4.077 1.00 98.06 85 ASP A O 1
ATOM 650 N N . GLN A 1 86 ? 8.611 0.574 6.017 1.00 96.44 86 GLN A N 1
ATOM 651 C CA . GLN A 1 86 ? 9.008 -0.748 6.510 1.00 96.44 86 GLN A CA 1
ATOM 652 C C . GLN A 1 86 ? 8.448 -1.872 5.624 1.00 96.44 86 GLN A C 1
ATOM 654 O O . GLN A 1 86 ? 9.162 -2.822 5.297 1.00 96.44 86 GLN A O 1
ATOM 659 N N . GLY A 1 87 ? 7.187 -1.753 5.205 1.00 96.06 87 GLY A N 1
ATOM 660 C CA . GLY A 1 87 ? 6.552 -2.665 4.262 1.00 96.06 87 GLY A CA 1
ATOM 661 C C . GLY A 1 87 ? 7.333 -2.777 2.955 1.00 96.06 87 GLY A C 1
ATOM 662 O O . GLY A 1 87 ? 7.612 -3.892 2.524 1.00 96.06 87 GLY A O 1
ATOM 663 N N . ILE A 1 88 ? 7.756 -1.651 2.363 1.00 97.38 88 ILE A N 1
ATOM 664 C CA . ILE A 1 88 ? 8.570 -1.627 1.132 1.00 97.38 88 ILE A CA 1
ATOM 665 C C . ILE A 1 88 ? 9.814 -2.502 1.293 1.00 97.38 88 ILE A C 1
ATOM 667 O O . ILE A 1 88 ? 10.080 -3.359 0.449 1.00 97.38 88 ILE A O 1
ATOM 671 N N . ILE A 1 89 ? 10.557 -2.310 2.386 1.00 96.12 89 ILE A N 1
ATOM 672 C CA . ILE A 1 89 ? 11.796 -3.048 2.658 1.00 96.12 89 ILE A CA 1
ATOM 673 C C . ILE A 1 89 ? 11.522 -4.556 2.738 1.00 96.12 89 ILE A C 1
ATOM 675 O O . ILE A 1 89 ? 12.227 -5.350 2.111 1.00 96.12 89 ILE A O 1
ATOM 679 N N . GLU A 1 90 ? 10.487 -4.961 3.478 1.00 93.19 90 GLU A N 1
ATOM 680 C CA . GLU A 1 90 ? 10.139 -6.377 3.632 1.00 93.19 90 GLU A CA 1
ATOM 681 C C . GLU A 1 90 ? 9.617 -6.995 2.331 1.00 93.19 90 GLU A C 1
ATOM 683 O O . GLU A 1 90 ? 10.003 -8.112 1.992 1.00 93.19 90 GLU A O 1
ATOM 688 N N . GLY A 1 91 ? 8.802 -6.268 1.563 1.00 92.31 91 GLY A N 1
ATOM 689 C CA . GLY A 1 91 ? 8.295 -6.715 0.266 1.00 92.31 91 GLY A CA 1
ATOM 690 C C . GLY A 1 91 ? 9.412 -6.985 -0.735 1.00 92.31 91 GLY A C 1
ATOM 691 O O . GLY A 1 91 ? 9.450 -8.067 -1.326 1.00 92.31 91 GLY A O 1
ATOM 692 N N . ARG A 1 92 ? 10.374 -6.057 -0.860 1.00 93.38 92 ARG A N 1
ATOM 693 C CA . ARG A 1 92 ? 11.579 -6.247 -1.687 1.00 93.38 92 ARG A CA 1
ATOM 694 C C . ARG A 1 92 ? 12.348 -7.493 -1.255 1.00 93.38 92 ARG A C 1
ATOM 696 O O . ARG A 1 92 ? 12.563 -8.413 -2.038 1.00 93.38 92 ARG A O 1
ATOM 703 N N . LYS A 1 93 ? 12.680 -7.582 0.036 1.00 91.75 93 LYS A N 1
ATOM 704 C CA . LYS A 1 93 ? 13.433 -8.709 0.607 1.00 91.75 93 LYS A CA 1
ATOM 705 C C . LYS A 1 93 ? 12.745 -10.058 0.382 1.00 91.75 93 LYS A C 1
ATOM 707 O O . LYS A 1 93 ? 13.410 -11.047 0.083 1.00 91.75 93 LYS A O 1
ATOM 712 N N . LEU A 1 94 ? 11.428 -10.117 0.557 1.00 88.44 94 LEU A N 1
ATOM 713 C CA . LEU A 1 94 ? 10.652 -11.349 0.430 1.00 88.44 94 LEU A CA 1
ATOM 714 C C . LEU A 1 94 ? 10.434 -11.770 -1.023 1.00 88.44 94 LEU A C 1
ATOM 716 O O . LEU A 1 94 ? 10.191 -12.952 -1.264 1.00 88.44 94 LEU A O 1
ATOM 720 N N . THR A 1 95 ? 10.521 -10.850 -1.979 1.00 88.81 95 THR A N 1
ATOM 721 C CA . THR A 1 95 ? 10.313 -11.142 -3.403 1.00 88.81 95 THR A CA 1
ATOM 722 C C . THR A 1 95 ? 11.590 -11.198 -4.232 1.00 88.81 95 THR A C 1
ATOM 724 O O . THR A 1 95 ? 11.555 -11.722 -5.349 1.00 88.81 95 THR A O 1
ATOM 727 N N . ALA A 1 96 ? 12.720 -10.765 -3.669 1.00 87.62 96 ALA A N 1
ATOM 728 C CA . ALA A 1 96 ? 14.039 -10.844 -4.279 1.00 87.62 96 ALA A CA 1
ATOM 729 C C . ALA A 1 96 ? 14.301 -12.237 -4.882 1.00 87.62 96 ALA A C 1
ATOM 731 O O . ALA A 1 96 ? 14.216 -13.266 -4.206 1.00 87.62 96 ALA A O 1
ATOM 732 N N . GLY A 1 97 ? 14.579 -12.270 -6.188 1.00 78.50 97 GLY A N 1
ATOM 733 C CA . GLY A 1 97 ? 14.862 -13.499 -6.938 1.00 78.50 97 GLY A CA 1
ATOM 734 C C . GLY A 1 97 ? 13.668 -14.437 -7.176 1.00 78.50 97 GLY A C 1
ATOM 735 O O . GLY A 1 97 ? 13.857 -15.502 -7.757 1.00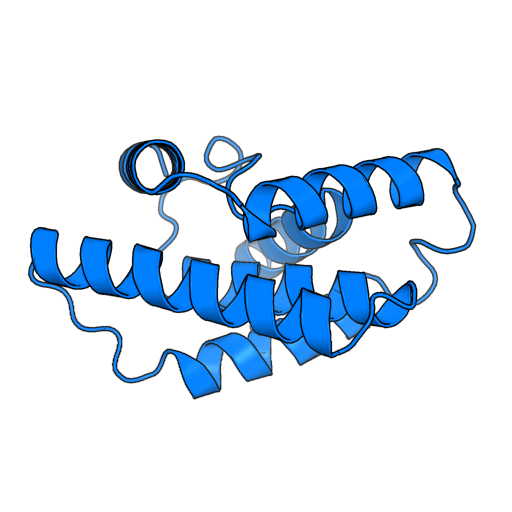 78.50 97 GLY A O 1
ATOM 736 N N . ARG A 1 98 ? 12.444 -14.078 -6.757 1.00 81.19 98 ARG A N 1
ATOM 737 C CA . ARG A 1 98 ? 11.235 -14.921 -6.903 1.00 81.19 98 ARG A CA 1
ATOM 738 C C . ARG A 1 98 ? 10.309 -14.502 -8.043 1.00 81.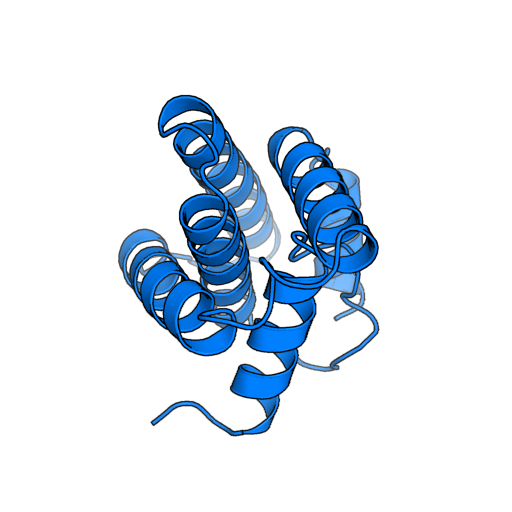19 98 ARG A C 1
ATOM 740 O O . ARG A 1 98 ? 9.492 -15.313 -8.474 1.00 81.19 98 ARG A O 1
ATOM 747 N N . LEU A 1 99 ? 10.421 -13.257 -8.506 1.00 76.88 99 LEU A N 1
ATOM 748 C CA . LEU A 1 99 ? 9.510 -12.666 -9.494 1.00 76.88 99 LEU A CA 1
ATOM 749 C C . LEU A 1 99 ? 10.053 -12.713 -10.928 1.00 76.88 99 LEU A C 1
ATOM 751 O O . LEU A 1 99 ? 9.296 -12.971 -11.855 1.00 76.88 99 LEU A O 1
ATOM 755 N N . GLY A 1 100 ? 11.363 -12.523 -11.117 1.00 67.12 100 GLY A N 1
ATOM 756 C CA . GLY A 1 100 ? 11.966 -12.393 -12.451 1.00 67.12 100 GLY A CA 1
ATOM 757 C C . GLY A 1 100 ? 12.075 -13.687 -13.271 1.00 67.12 100 GLY A C 1
ATOM 758 O O . GLY A 1 100 ? 12.328 -13.618 -14.467 1.00 67.12 100 GLY A O 1
ATOM 759 N N . ALA A 1 101 ? 11.895 -14.861 -12.656 1.00 71.06 101 ALA A N 1
ATOM 760 C CA . ALA A 1 101 ? 12.058 -16.157 -13.328 1.00 71.06 101 ALA A CA 1
ATOM 761 C C . ALA A 1 101 ? 10.742 -16.767 -13.852 1.00 71.06 101 ALA A C 1
ATOM 763 O O . ALA A 1 101 ? 10.778 -17.766 -14.565 1.00 71.06 101 ALA A O 1
ATOM 764 N N . ASP A 1 102 ? 9.589 -16.202 -13.483 1.00 85.38 102 ASP A N 1
ATOM 765 C CA . ASP A 1 102 ? 8.268 -16.771 -13.762 1.00 85.38 102 ASP A CA 1
ATOM 766 C C . ASP A 1 102 ? 7.335 -15.680 -14.329 1.00 85.38 102 ASP A C 1
ATOM 768 O O . ASP A 1 102 ? 6.832 -14.845 -13.566 1.00 85.38 102 ASP A O 1
ATOM 772 N N . PRO A 1 103 ? 7.097 -15.671 -15.657 1.00 86.88 103 PRO A N 1
ATOM 773 C CA . PRO A 1 103 ? 6.251 -14.677 -16.316 1.00 86.88 103 PRO A CA 1
ATOM 774 C C . PRO A 1 103 ? 4.826 -14.601 -15.755 1.00 86.88 103 PRO A C 1
ATOM 776 O O . PRO A 1 103 ? 4.260 -13.512 -15.677 1.00 86.88 103 PRO A O 1
ATOM 779 N N . ASP A 1 104 ? 4.258 -15.721 -15.298 1.00 88.94 104 ASP A N 1
ATOM 780 C CA . ASP A 1 104 ? 2.900 -15.752 -14.752 1.00 88.94 104 ASP A CA 1
ATOM 781 C C . ASP A 1 104 ? 2.844 -15.117 -13.361 1.00 88.94 104 ASP A C 1
ATOM 783 O O . ASP A 1 104 ? 1.846 -14.499 -12.978 1.00 88.94 104 ASP A O 1
ATOM 787 N N . LYS A 1 105 ? 3.899 -15.278 -12.550 1.00 87.94 105 LYS A N 1
ATOM 788 C CA . LYS A 1 105 ? 4.012 -14.555 -11.271 1.00 87.94 105 LYS A CA 1
ATOM 789 C C . LYS A 1 105 ? 4.163 -13.057 -11.500 1.00 87.94 105 LYS A C 1
ATOM 791 O O . LYS A 1 105 ? 3.469 -12.288 -10.840 1.00 87.94 105 LYS A O 1
ATOM 796 N N . LEU A 1 106 ? 5.007 -12.657 -12.450 1.00 90.56 106 LEU A N 1
ATOM 797 C CA . LEU A 1 106 ? 5.186 -11.250 -12.798 1.00 90.56 106 LEU A CA 1
ATOM 798 C C . LEU A 1 106 ? 3.873 -10.621 -13.284 1.00 90.56 106 LEU A C 1
ATOM 800 O O . LEU A 1 106 ? 3.482 -9.566 -12.795 1.00 90.56 106 LEU A O 1
ATOM 804 N N . ALA A 1 107 ? 3.155 -11.289 -14.190 1.00 91.19 107 ALA A N 1
ATOM 805 C CA . ALA A 1 107 ? 1.874 -10.805 -14.697 1.00 91.19 107 ALA A CA 1
ATOM 806 C C . ALA A 1 107 ? 0.822 -10.665 -13.586 1.00 91.19 107 ALA A C 1
ATOM 808 O O . ALA A 1 107 ? 0.110 -9.662 -13.534 1.00 91.19 107 ALA A O 1
ATOM 809 N N . ARG A 1 108 ? 0.738 -11.637 -12.665 1.00 91.94 108 ARG A N 1
ATOM 810 C CA . ARG A 1 108 ? -0.171 -11.564 -11.507 1.00 91.94 108 ARG A CA 1
ATOM 811 C C . ARG A 1 108 ? 0.141 -10.373 -10.612 1.00 91.94 108 ARG A C 1
ATOM 813 O O . ARG A 1 108 ? -0.774 -9.608 -10.324 1.00 91.94 108 ARG A O 1
ATOM 820 N N . LEU A 1 109 ? 1.409 -10.193 -10.244 1.00 92.62 109 LEU A N 1
ATOM 821 C CA . LEU A 1 109 ? 1.851 -9.047 -9.456 1.00 92.62 109 LEU A CA 1
ATOM 822 C C . LEU A 1 109 ? 1.491 -7.732 -10.147 1.00 92.62 109 LEU A C 1
ATOM 824 O O . LEU A 1 109 ? 0.875 -6.865 -9.536 1.00 92.62 109 LEU A O 1
ATOM 828 N N . MET A 1 110 ? 1.828 -7.589 -11.428 1.00 94.38 110 MET A N 1
ATOM 829 C CA . MET A 1 110 ? 1.568 -6.357 -12.171 1.00 94.38 110 MET A CA 1
ATOM 830 C C . MET A 1 110 ? 0.072 -6.043 -12.253 1.00 94.38 110 MET A C 1
ATOM 832 O O . MET A 1 110 ? -0.330 -4.905 -12.019 1.00 94.38 110 MET A O 1
ATOM 836 N N . ASN A 1 111 ? -0.767 -7.049 -12.512 1.00 94.12 111 ASN A N 1
ATOM 837 C CA . ASN A 1 111 ? -2.218 -6.875 -12.557 1.00 94.12 111 ASN A CA 1
ATOM 838 C C . ASN A 1 111 ? -2.797 -6.480 -11.191 1.00 94.12 111 ASN A C 1
ATOM 840 O O . ASN A 1 111 ? -3.631 -5.575 -11.118 1.00 94.12 111 ASN A O 1
ATOM 844 N N . GLY A 1 112 ? -2.350 -7.125 -10.109 1.00 94.69 112 GLY A N 1
ATOM 845 C CA . GLY A 1 112 ? -2.760 -6.763 -8.753 1.00 94.69 112 GLY A CA 1
ATOM 846 C C . GLY A 1 112 ? -2.332 -5.347 -8.384 1.00 94.69 112 GLY A C 1
ATOM 847 O O . GLY A 1 112 ? -3.133 -4.582 -7.851 1.00 94.69 112 GLY A O 1
ATOM 848 N N . PHE A 1 113 ? -1.107 -4.966 -8.746 1.00 96.75 113 PHE A N 1
ATOM 849 C CA . PHE A 1 113 ? -0.562 -3.659 -8.403 1.00 96.75 113 PHE A CA 1
ATOM 850 C C . PHE A 1 113 ? -1.329 -2.551 -9.122 1.00 96.75 113 PHE A C 1
ATOM 852 O O . PHE A 1 113 ? -1.740 -1.567 -8.506 1.00 96.75 113 PHE A O 1
ATOM 859 N N . GLN A 1 114 ? -1.593 -2.739 -10.417 1.00 96.25 114 GLN A N 1
ATOM 860 C CA . GLN A 1 114 ? -2.385 -1.794 -11.200 1.00 96.25 114 GLN A CA 1
ATOM 861 C C . GLN A 1 114 ? -3.816 -1.675 -10.664 1.00 96.25 114 GLN A C 1
ATOM 863 O O . GLN A 1 114 ? -4.328 -0.555 -10.552 1.00 96.25 114 GLN A O 1
ATOM 868 N N . ARG A 1 115 ? -4.431 -2.791 -10.242 1.00 95.56 115 ARG A N 1
ATOM 869 C CA . ARG A 1 115 ? -5.721 -2.773 -9.537 1.00 95.56 115 ARG A CA 1
ATOM 870 C C . ARG A 1 115 ? -5.644 -1.910 -8.279 1.00 95.56 115 ARG A C 1
ATOM 872 O O . ARG A 1 115 ? -6.448 -0.994 -8.150 1.00 95.56 115 ARG A O 1
ATOM 879 N N . ASP A 1 116 ? -4.675 -2.133 -7.395 1.00 95.50 116 ASP A N 1
ATOM 880 C CA . ASP A 1 116 ? -4.549 -1.375 -6.141 1.00 95.50 116 ASP A CA 1
ATOM 881 C C . ASP A 1 116 ? -4.277 0.123 -6.375 1.00 95.50 116 ASP A C 1
ATOM 883 O O . ASP A 1 116 ? -4.717 0.959 -5.589 1.00 95.50 116 ASP A O 1
ATOM 887 N N . THR A 1 117 ? -3.631 0.509 -7.484 1.00 96.50 117 THR A N 1
ATOM 888 C CA . THR A 1 117 ? -3.424 1.938 -7.816 1.00 96.50 117 THR A CA 1
ATOM 889 C C . THR A 1 117 ? -4.703 2.694 -8.184 1.00 96.50 117 THR A C 1
ATOM 891 O O . THR A 1 117 ? -4.684 3.923 -8.281 1.00 96.50 117 THR A O 1
ATOM 894 N N . SER A 1 118 ? -5.789 1.976 -8.468 1.00 95.38 118 SER A N 1
ATOM 895 C CA . SER A 1 118 ? -7.068 2.531 -8.926 1.00 95.38 118 SER A CA 1
ATOM 896 C C . SER A 1 118 ? -8.273 1.928 -8.204 1.00 95.38 118 SER A C 1
ATOM 898 O O . SER A 1 118 ? -9.407 2.150 -8.616 1.00 95.38 118 SER A O 1
ATOM 900 N N . ILE A 1 119 ? -8.036 1.176 -7.126 1.00 95.56 119 ILE A N 1
ATOM 901 C CA . ILE A 1 119 ? -9.083 0.489 -6.379 1.00 95.56 119 ILE A CA 1
ATOM 902 C C . ILE A 1 119 ? -10.032 1.502 -5.734 1.00 95.56 119 ILE A C 1
ATOM 904 O O . ILE A 1 119 ? -9.602 2.478 -5.113 1.00 95.56 119 ILE A O 1
ATOM 908 N N . ASP A 1 120 ? -11.333 1.256 -5.857 1.00 96.75 120 ASP A N 1
ATOM 909 C CA . ASP A 1 120 ? -12.341 2.060 -5.173 1.00 96.75 120 ASP A CA 1
ATOM 910 C C . ASP A 1 120 ? -12.347 1.791 -3.669 1.00 96.75 120 ASP A C 1
ATOM 912 O O . ASP A 1 120 ? -12.131 0.664 -3.215 1.00 96.75 120 ASP A O 1
ATOM 916 N N . TYR A 1 121 ? -12.703 2.819 -2.896 1.00 97.12 121 TYR A N 1
ATOM 917 C CA . TYR A 1 121 ? -12.788 2.720 -1.439 1.00 97.12 121 TYR A CA 1
ATOM 918 C C . TYR A 1 121 ? -13.682 1.565 -0.969 1.00 97.12 121 TYR A C 1
ATOM 920 O O . TYR A 1 121 ? -13.343 0.901 0.005 1.00 97.12 121 TYR A O 1
ATOM 928 N N . GLN A 1 122 ? -14.795 1.295 -1.661 1.00 95.31 122 GLN A N 1
ATOM 929 C CA . GLN A 1 122 ? -15.723 0.237 -1.255 1.00 95.31 122 GLN A CA 1
ATOM 930 C C . GLN A 1 122 ? -15.045 -1.138 -1.230 1.00 95.31 122 GLN A C 1
ATOM 932 O O . GLN A 1 122 ? -15.185 -1.862 -0.254 1.00 95.31 122 GLN A O 1
ATOM 937 N N . HIS A 1 123 ? -14.232 -1.460 -2.239 1.00 93.75 123 HIS A N 1
ATOM 938 C CA . HIS A 1 123 ? -13.503 -2.728 -2.277 1.00 93.75 123 HIS A CA 1
ATOM 939 C C . HIS A 1 123 ? -12.451 -2.829 -1.166 1.00 93.75 123 HIS A C 1
ATOM 941 O O . HIS A 1 123 ? -12.218 -3.912 -0.636 1.00 93.75 123 HIS A O 1
ATOM 947 N N . VAL A 1 124 ? -11.817 -1.707 -0.807 1.00 94.31 124 VAL A N 1
ATOM 948 C CA . VAL A 1 124 ? -10.894 -1.652 0.335 1.00 94.31 124 VAL A CA 1
ATOM 949 C C . VAL A 1 124 ? -11.655 -1.892 1.633 1.00 94.31 124 VAL A C 1
ATOM 951 O O . VAL A 1 124 ? -11.254 -2.734 2.427 1.00 94.31 124 VAL A O 1
ATOM 954 N N . LYS A 1 125 ? -12.778 -1.200 1.832 1.00 94.31 125 LYS A N 1
ATOM 955 C CA . LYS A 1 125 ? -13.618 -1.360 3.017 1.00 94.31 125 LYS A CA 1
ATOM 956 C C . LYS A 1 125 ? -14.097 -2.806 3.172 1.00 94.31 125 LYS A C 1
ATOM 958 O O . LYS A 1 125 ? -13.932 -3.369 4.246 1.00 94.31 125 LYS A O 1
ATOM 963 N N . ASP A 1 126 ? -14.590 -3.422 2.101 1.00 91.44 126 ASP A N 1
ATOM 964 C CA . ASP A 1 126 ? -15.028 -4.822 2.113 1.00 91.44 126 ASP A CA 1
ATOM 965 C C . ASP A 1 126 ? -13.871 -5.770 2.481 1.00 91.44 126 ASP A C 1
ATOM 967 O O . ASP A 1 126 ? -14.049 -6.714 3.252 1.00 91.44 126 ASP A O 1
ATOM 971 N N . ALA A 1 127 ? -12.662 -5.506 1.975 1.00 90.19 127 ALA A N 1
ATOM 972 C CA . ALA A 1 127 ? -11.473 -6.278 2.324 1.00 90.19 127 ALA A CA 1
ATOM 973 C C . ALA A 1 127 ? -11.105 -6.137 3.811 1.00 90.19 127 ALA A C 1
ATOM 975 O O . ALA A 1 127 ? -10.740 -7.123 4.443 1.00 90.19 127 ALA A O 1
ATOM 976 N N . LEU A 1 128 ? -11.219 -4.936 4.380 1.00 90.38 128 LEU A N 1
ATOM 977 C CA . LEU A 1 128 ? -10.897 -4.679 5.785 1.00 90.38 128 LEU A CA 1
ATOM 978 C C . LEU A 1 128 ? -11.970 -5.211 6.746 1.00 90.38 128 LEU A C 1
ATOM 980 O O . LEU A 1 128 ? -11.619 -5.704 7.813 1.00 90.38 128 LEU A O 1
ATOM 984 N N . ASP A 1 129 ? -13.245 -5.158 6.361 1.00 89.00 129 ASP A N 1
ATOM 985 C CA . ASP A 1 129 ? -14.368 -5.671 7.158 1.00 89.00 129 ASP A CA 1
ATOM 986 C C . ASP A 1 129 ? -14.406 -7.212 7.208 1.00 89.00 129 ASP A C 1
ATOM 988 O O . ASP A 1 129 ? -15.005 -7.793 8.112 1.00 89.00 129 ASP A O 1
ATOM 992 N N . THR A 1 130 ? -13.805 -7.883 6.218 1.00 79.25 130 THR A N 1
ATOM 993 C CA . THR A 1 130 ? -13.786 -9.356 6.099 1.00 79.25 130 THR A CA 1
ATOM 994 C C . THR A 1 130 ? -12.524 -10.016 6.660 1.00 79.25 130 THR A C 1
ATOM 996 O O . THR A 1 130 ? -12.453 -11.250 6.687 1.00 79.25 130 THR A O 1
ATOM 999 N N . ALA A 1 131 ? -11.548 -9.210 7.085 1.00 66.50 131 ALA A N 1
ATOM 1000 C CA . ALA A 1 131 ? -10.239 -9.644 7.570 1.00 66.50 131 ALA A CA 1
ATOM 1001 C C . ALA A 1 131 ? -10.188 -9.952 9.071 1.00 66.50 131 ALA A C 1
ATOM 1003 O O . ALA A 1 131 ? -11.125 -9.638 9.833 1.00 66.50 131 ALA A O 1
#

Sequence (131 aa):
MILPKLSAAILAMSLLGSAFAASSLERNISLNQWVMMCGAVNGAADEVGVTDAERHKHRLTSKTHLMRYALEQGYSLNEFDALFDQGIIEGRKLTAGRLGADPDKLARLMNGFQRDTSIDYQHVKDALDTA

Foldseek 3Di:
DDDPVLLVLLLVLLLQLALLPCLVPDPPQDLLSSLLSLLLSLLSCVLVPNDPVLSVLLLVLSCVLSCVLCVVVVHDDPCNVVSSPNSNVSSNVSCPPPQPPDVVSVVSSVVNNNCSSPPDSVSVNVSVVND

Secondary structure (DSSP, 8-state):
---HHHHHHHHHHHHHT-STT-TTSSS---HHHHHHHHHHHHHHHHHTT--HHHHHHHHHHHHHHHHHHHHHTT---TTHHHHHHHHHHHHHHHHTTTSTT-HHHHHHHHHHHHHHTT--HHHHHHHHHT-